Protein AF-A0A151WGP6-F1 (afdb_monomer)

Foldseek 3Di:
DVVCVVVVPDQLCPLVVVLVVVDDVVNVVLCVQQPPDGSNVDGPVVSVVSSCCVVPPQDDLVVLVVVLLPQAADPPDDPVRSLVVSVVSCPSNPCPPCSVVSSVVRVD

Nearest PDB structures (foldseek):
  6tap-assembly1_C  TM=8.230E-01  e=7.642E-01  Drosophila melanogaster
  8uyo-assembly1_1  TM=6.972E-01  e=6.365E+00  Homo sapiens
  8rb3-assembly1_A  TM=5.776E-01  e=6.028E+00  Mus musculus
  6ecn-assembly1_B  TM=4.614E-01  e=3.903E+00  Human immunodeficiency virus 1

Mean predicted aligned error: 6.43 Å

Sequence (108 aa):
MQYFIGNEVPKEKQISLFITLMGSERYELLCNLCTPEKPANLTIERLAEIMRNHLQPQPSIISQRYKFKECKQLTDEDIKTFLARLKKLSIYCHFGEQLENHIRDQFV

pLDDT: mean 91.46, std 4.17, range [65.12, 96.62]

Radius of gyration: 20.15 Å; Cα contacts (8 Å, |Δi|>4): 58; chains: 1; bound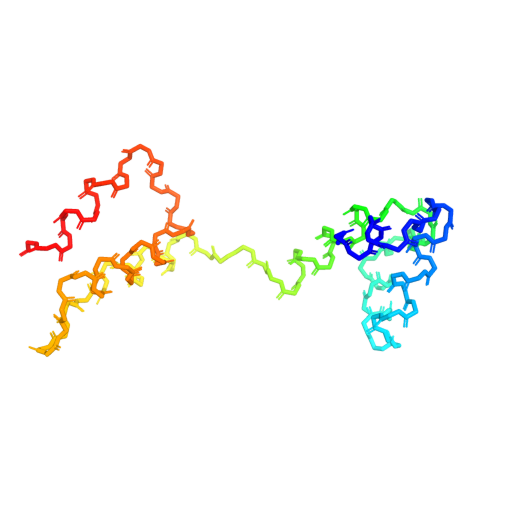ing box: 40×32×49 Å

Solvent-accessible surface area (backbone atoms only — not comparable to full-atom values): 6523 Å² total; per-residue (Å²): 112,68,66,42,64,78,64,69,53,55,76,90,50,46,54,62,50,52,52,64,72,59,35,70,72,54,41,52,51,48,46,65,72,38,59,95,48,59,66,88,80,51,54,63,67,55,54,53,47,56,51,40,52,69,79,56,52,83,68,56,41,68,60,32,44,49,56,44,74,69,54,67,80,53,99,87,57,52,68,69,60,45,51,52,50,52,58,62,41,45,71,58,35,75,50,69,92,48,40,66,58,58,55,54,63,62,77,111

Structure (mmCIF, N/CA/C/O backbone):
data_AF-A0A151WGP6-F1
#
_entry.id   AF-A0A151WGP6-F1
#
loop_
_atom_site.group_PDB
_atom_site.id
_atom_site.type_symbol
_atom_site.label_atom_id
_atom_site.label_alt_id
_atom_site.label_comp_id
_atom_site.label_asym_id
_atom_site.label_entity_id
_atom_site.label_seq_id
_atom_site.pdbx_PDB_ins_code
_atom_site.Cartn_x
_atom_site.Cartn_y
_atom_site.Cartn_z
_atom_site.occupancy
_atom_site.B_iso_or_equiv
_atom_site.auth_seq_id
_atom_site.auth_comp_id
_atom_site.auth_asym_id
_atom_site.auth_atom_id
_atom_site.pdbx_PDB_model_num
ATOM 1 N N . MET A 1 1 ? 9.479 -8.626 -5.559 1.00 65.12 1 MET A N 1
ATOM 2 C CA . MET A 1 1 ? 10.955 -8.702 -5.466 1.00 65.12 1 MET A CA 1
ATOM 3 C C . MET A 1 1 ? 11.448 -10.034 -4.911 1.00 65.12 1 MET A C 1
ATOM 5 O O . MET A 1 1 ? 12.391 -10.576 -5.463 1.00 65.12 1 MET A O 1
ATOM 9 N N . GLN A 1 2 ? 10.787 -10.621 -3.905 1.00 81.00 2 GLN A N 1
ATOM 10 C CA . GLN A 1 2 ? 11.185 -11.924 -3.345 1.00 81.00 2 GLN A CA 1
ATOM 11 C C . GLN A 1 2 ? 11.179 -13.077 -4.367 1.00 81.00 2 GLN A C 1
ATOM 13 O O . GLN A 1 2 ? 12.010 -13.969 -4.269 1.00 81.00 2 GLN A O 1
ATOM 18 N N . TYR A 1 3 ? 10.327 -13.006 -5.400 1.00 88.38 3 TYR A N 1
ATOM 19 C CA . TYR A 1 3 ? 10.348 -13.948 -6.526 1.00 88.38 3 TYR A CA 1
ATOM 20 C C . TYR A 1 3 ? 11.696 -13.966 -7.267 1.00 88.38 3 TYR A C 1
ATOM 22 O O . TYR A 1 3 ? 12.202 -15.041 -7.562 1.00 88.38 3 TYR A O 1
ATOM 30 N N . PHE A 1 4 ? 12.300 -12.805 -7.556 1.00 91.12 4 PHE A N 1
ATOM 31 C CA . PHE A 1 4 ? 13.592 -12.766 -8.255 1.00 91.12 4 PHE A CA 1
ATOM 32 C C . PHE A 1 4 ? 14.708 -13.367 -7.411 1.00 91.12 4 PHE A C 1
ATOM 34 O O . PHE A 1 4 ? 15.553 -14.069 -7.948 1.00 91.12 4 PHE A O 1
ATOM 41 N N . ILE A 1 5 ? 14.675 -13.116 -6.100 1.00 89.38 5 ILE A N 1
ATOM 42 C CA . ILE A 1 5 ? 15.642 -13.666 -5.148 1.00 89.38 5 ILE A CA 1
ATOM 43 C C . ILE A 1 5 ? 15.479 -15.186 -5.064 1.00 89.38 5 ILE A C 1
ATOM 45 O O . ILE A 1 5 ? 16.447 -15.910 -5.242 1.00 89.38 5 ILE A O 1
ATOM 49 N N . GLY A 1 6 ? 14.253 -15.672 -4.853 1.00 92.06 6 GLY A N 1
ATOM 50 C CA . GLY A 1 6 ? 13.981 -17.103 -4.692 1.00 92.06 6 GLY A CA 1
ATOM 51 C C . GLY A 1 6 ? 14.223 -17.945 -5.947 1.00 92.06 6 GLY A C 1
ATOM 52 O O . GLY A 1 6 ? 14.392 -19.150 -5.828 1.00 92.06 6 GLY A O 1
ATOM 53 N N . ASN A 1 7 ? 14.249 -17.323 -7.130 1.00 93.38 7 ASN A N 1
ATOM 54 C CA . ASN A 1 7 ? 14.510 -17.995 -8.407 1.00 93.38 7 ASN A CA 1
ATOM 55 C C . ASN A 1 7 ? 15.847 -17.573 -9.040 1.00 93.38 7 ASN A C 1
ATOM 57 O O . ASN A 1 7 ? 16.054 -17.826 -10.224 1.00 93.38 7 ASN A O 1
ATOM 61 N N . GLU A 1 8 ? 16.706 -16.871 -8.291 1.00 93.19 8 GLU A N 1
ATOM 62 C CA . GLU A 1 8 ? 18.037 -16.428 -8.734 1.00 93.19 8 GLU A CA 1
ATOM 63 C C . GLU A 1 8 ? 18.023 -15.733 -10.111 1.00 93.19 8 GLU A C 1
ATOM 65 O O . GLU A 1 8 ? 18.889 -15.940 -10.962 1.00 93.19 8 GLU A O 1
ATOM 70 N N . VAL A 1 9 ? 17.002 -14.902 -10.357 1.00 92.06 9 VAL A N 1
ATOM 71 C CA . VAL A 1 9 ? 16.768 -14.294 -11.674 1.00 92.06 9 VAL A CA 1
ATOM 72 C C . VAL A 1 9 ? 17.844 -13.238 -11.961 1.00 92.06 9 VAL A C 1
ATOM 74 O O . VAL A 1 9 ? 17.893 -12.225 -11.248 1.00 92.06 9 VAL A O 1
ATOM 77 N N . PRO A 1 10 ? 18.650 -13.400 -13.034 1.00 92.62 10 PRO A N 1
ATOM 78 C CA . PRO A 1 10 ? 19.660 -12.418 -13.425 1.00 92.62 10 PRO A CA 1
ATOM 79 C C . PRO A 1 10 ? 19.035 -11.046 -13.679 1.00 92.62 10 PRO A C 1
ATOM 81 O O . PRO A 1 10 ? 17.939 -10.967 -14.244 1.00 92.62 10 PRO A O 1
ATOM 84 N N . LYS A 1 11 ? 19.720 -9.964 -13.289 1.00 87.38 11 LYS A N 1
ATOM 85 C CA . LYS A 1 11 ? 19.184 -8.590 -13.361 1.00 87.38 11 LYS A CA 1
ATOM 86 C C . LYS A 1 11 ? 18.722 -8.215 -14.768 1.00 87.38 11 LYS A C 1
ATOM 88 O O . LYS A 1 11 ? 17.677 -7.591 -14.924 1.00 87.38 11 LYS A O 1
ATOM 93 N N . GLU A 1 12 ? 19.436 -8.680 -15.784 1.00 89.00 12 GLU A N 1
ATOM 94 C CA . GLU A 1 12 ? 19.167 -8.424 -17.201 1.00 89.00 12 GLU A CA 1
ATOM 95 C C . GLU A 1 12 ? 17.829 -9.029 -17.657 1.00 89.00 12 GLU A C 1
ATOM 97 O O . GLU A 1 12 ? 17.225 -8.564 -18.621 1.00 89.00 12 GLU A O 1
ATOM 102 N N . LYS A 1 13 ? 17.338 -10.063 -16.958 1.00 90.69 13 LYS A N 1
ATOM 103 C CA . LYS A 1 13 ? 16.073 -10.746 -17.266 1.00 90.69 13 LYS A CA 1
ATOM 104 C C . LYS A 1 13 ? 14.900 -10.272 -16.410 1.00 90.69 13 LYS A C 1
ATOM 106 O O . LYS A 1 13 ? 13.760 -10.617 -16.718 1.00 90.69 13 LYS A O 1
ATOM 111 N N . GLN A 1 14 ? 15.137 -9.492 -15.354 1.00 91.25 14 GLN A N 1
ATOM 112 C CA . GLN A 1 14 ? 14.091 -9.119 -14.393 1.00 91.25 14 GLN A CA 1
ATOM 113 C C . GLN A 1 14 ? 13.002 -8.245 -15.017 1.00 91.25 14 GLN A C 1
ATOM 115 O O . GLN A 1 14 ? 11.823 -8.483 -14.762 1.00 91.25 14 GLN A O 1
ATOM 120 N N . ILE A 1 15 ? 13.374 -7.282 -15.868 1.00 90.25 15 ILE A N 1
ATOM 121 C CA . ILE A 1 15 ? 12.413 -6.404 -16.557 1.00 90.25 15 ILE A CA 1
ATOM 122 C C . ILE A 1 15 ? 11.534 -7.217 -17.510 1.00 90.25 15 ILE A C 1
ATOM 124 O O . ILE A 1 15 ? 10.309 -7.139 -17.438 1.00 90.25 15 ILE A O 1
ATOM 128 N N . SER A 1 16 ? 12.144 -8.057 -18.350 1.00 89.81 16 SER A N 1
ATOM 129 C CA . SER A 1 16 ? 11.412 -8.924 -19.279 1.00 89.81 16 SER A CA 1
ATOM 130 C C . SER A 1 16 ? 10.463 -9.872 -18.544 1.00 89.81 16 SER A C 1
ATOM 132 O O . SER A 1 16 ? 9.310 -10.037 -18.944 1.00 89.81 16 SER A O 1
ATOM 134 N N . LEU A 1 17 ? 10.917 -10.463 -17.434 1.00 91.25 17 LEU A N 1
ATOM 135 C CA . LEU A 1 17 ? 10.096 -11.359 -16.625 1.00 91.25 17 LEU A CA 1
ATOM 136 C C . LEU A 1 17 ? 8.939 -10.614 -15.945 1.00 91.25 17 LEU A C 1
ATOM 138 O O . LEU A 1 17 ? 7.816 -11.109 -15.931 1.00 91.25 17 LEU A O 1
ATOM 142 N N . PHE A 1 18 ? 9.184 -9.411 -15.426 1.00 89.88 18 PHE A N 1
ATOM 143 C CA . PHE A 1 18 ? 8.153 -8.564 -14.829 1.00 89.88 18 PHE A CA 1
ATOM 144 C C . PHE A 1 18 ? 7.049 -8.202 -15.827 1.00 89.88 18 PHE A C 1
ATOM 146 O O . PHE A 1 18 ? 5.869 -8.373 -15.522 1.00 89.88 18 PHE A O 1
ATOM 153 N N . ILE A 1 19 ? 7.434 -7.781 -17.035 1.00 87.69 19 ILE A N 1
ATOM 154 C CA . ILE A 1 19 ? 6.504 -7.464 -18.127 1.00 87.69 19 ILE A CA 1
ATOM 155 C C . ILE A 1 19 ? 5.710 -8.704 -18.555 1.00 87.69 19 ILE A C 1
ATOM 157 O O . ILE A 1 19 ? 4.507 -8.629 -18.787 1.00 87.69 19 ILE A O 1
ATOM 161 N N . THR A 1 20 ? 6.355 -9.867 -18.617 1.00 88.81 20 THR A N 1
ATOM 162 C CA . THR A 1 20 ? 5.673 -11.112 -19.003 1.00 88.81 20 THR A CA 1
ATOM 163 C C . THR A 1 20 ? 4.634 -11.532 -17.959 1.00 88.81 20 THR A C 1
ATOM 165 O O . THR A 1 20 ? 3.541 -11.968 -18.310 1.00 88.81 20 THR A O 1
ATOM 168 N N . LEU A 1 21 ? 4.944 -11.370 -16.669 1.00 89.50 21 LEU A N 1
ATOM 169 C CA . LEU A 1 21 ? 4.064 -11.780 -15.572 1.00 89.50 21 LEU A CA 1
ATOM 170 C C . LEU A 1 21 ? 2.854 -10.855 -15.369 1.00 89.50 21 LEU A C 1
ATOM 172 O O . LEU A 1 21 ? 1.831 -11.304 -14.856 1.00 89.50 21 LEU A O 1
ATOM 176 N N . MET A 1 22 ? 2.948 -9.569 -15.726 1.00 87.31 22 MET A N 1
ATOM 177 C CA . MET A 1 22 ? 1.872 -8.602 -15.454 1.00 87.31 22 MET A CA 1
ATOM 178 C C . MET A 1 22 ? 0.678 -8.713 -16.417 1.00 87.31 22 MET A C 1
ATOM 180 O O . MET A 1 22 ? -0.4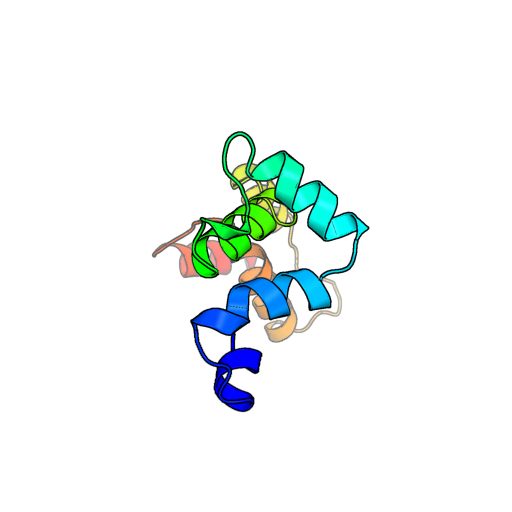30 -8.296 -16.056 1.00 87.31 22 MET A O 1
ATOM 184 N N . GLY A 1 23 ? 0.891 -9.305 -17.597 1.00 88.88 23 GLY A N 1
ATOM 185 C CA . GLY A 1 23 ? -0.105 -9.427 -18.662 1.00 88.88 23 GLY A CA 1
ATOM 186 C C . GLY A 1 23 ? -0.222 -8.175 -19.539 1.00 88.88 23 GLY A C 1
ATOM 187 O O . GLY A 1 23 ? 0.276 -7.102 -19.196 1.00 88.88 23 GLY A O 1
ATOM 188 N N . SER A 1 24 ? -0.895 -8.319 -20.682 1.00 89.44 24 SER A N 1
ATOM 189 C CA . SER A 1 24 ? -0.981 -7.294 -21.733 1.00 89.44 24 SER A CA 1
ATOM 190 C C . SER A 1 24 ? -1.630 -5.988 -21.270 1.00 89.44 24 SER A C 1
ATOM 192 O O . SER A 1 24 ? -1.058 -4.926 -21.486 1.00 89.44 24 SER A O 1
ATOM 194 N N . GLU A 1 25 ? -2.769 -6.057 -20.577 1.00 90.00 25 GLU A N 1
ATOM 195 C CA . GLU A 1 25 ? -3.511 -4.876 -20.101 1.00 90.00 25 GLU A CA 1
ATOM 196 C C . GLU A 1 25 ? -2.664 -3.997 -19.165 1.00 90.00 25 GLU A C 1
ATOM 198 O O . GLU A 1 25 ? -2.566 -2.781 -19.324 1.00 90.00 25 GLU A O 1
ATOM 203 N N . ARG A 1 26 ? -1.979 -4.618 -18.196 1.00 90.38 26 ARG A N 1
ATOM 204 C CA . ARG A 1 26 ? -1.125 -3.879 -17.255 1.00 90.38 26 ARG A CA 1
ATOM 205 C C . ARG A 1 26 ? 0.141 -3.362 -17.927 1.00 90.38 26 ARG A C 1
ATOM 207 O O . ARG A 1 26 ? 0.652 -2.321 -17.520 1.00 90.38 26 ARG A O 1
ATOM 214 N N . TYR A 1 27 ? 0.664 -4.084 -18.915 1.00 91.50 27 TYR A N 1
ATOM 215 C CA . TYR A 1 27 ? 1.816 -3.631 -19.686 1.00 91.50 27 TYR A CA 1
ATOM 216 C C . TYR A 1 27 ? 1.481 -2.400 -20.537 1.00 91.50 27 TYR A C 1
ATOM 218 O O . TYR A 1 27 ? 2.272 -1.462 -20.575 1.00 91.50 27 TYR A O 1
ATOM 226 N N . GLU A 1 28 ? 0.299 -2.355 -21.154 1.00 92.75 28 GLU A N 1
ATOM 227 C CA . GLU A 1 28 ? -0.181 -1.173 -21.876 1.00 92.75 28 GLU A CA 1
ATOM 228 C C . GLU A 1 28 ? -0.283 0.044 -20.948 1.00 92.75 28 GLU A C 1
ATOM 230 O O . GLU A 1 28 ? 0.258 1.108 -21.254 1.00 92.75 28 GLU A O 1
ATOM 235 N N . LEU A 1 29 ? -0.874 -0.135 -19.761 1.00 93.12 29 LEU A N 1
ATOM 236 C CA . LEU A 1 29 ? -0.895 0.898 -18.727 1.00 93.12 29 LEU A CA 1
ATOM 237 C C . LEU A 1 29 ? 0.523 1.363 -18.360 1.00 93.12 29 LEU A C 1
ATOM 239 O O . LEU A 1 29 ? 0.776 2.563 -18.299 1.00 93.12 29 LEU A O 1
ATOM 243 N N . LEU A 1 30 ? 1.457 0.434 -18.144 1.00 93.12 30 LEU A N 1
ATOM 244 C CA . LEU A 1 30 ? 2.845 0.768 -17.829 1.00 93.12 30 LEU A CA 1
ATOM 245 C C . LEU A 1 30 ? 3.495 1.602 -18.942 1.00 93.12 30 LEU A C 1
ATOM 247 O O . LEU A 1 30 ? 4.132 2.607 -18.648 1.00 93.12 30 LEU A O 1
ATOM 251 N N . CYS A 1 31 ? 3.310 1.226 -20.209 1.00 92.94 31 CYS A N 1
ATOM 252 C CA . CYS A 1 31 ? 3.809 1.987 -21.357 1.00 92.94 31 CYS A CA 1
ATOM 253 C C . CYS A 1 31 ? 3.248 3.415 -21.387 1.00 92.94 31 CYS A C 1
ATOM 255 O O . CYS A 1 31 ? 4.005 4.373 -21.562 1.00 92.94 31 CYS A O 1
ATOM 257 N N . ASN A 1 32 ? 1.944 3.565 -21.150 1.00 93.94 32 ASN A N 1
ATOM 258 C CA . ASN A 1 32 ? 1.297 4.873 -21.085 1.00 93.94 32 ASN A CA 1
ATOM 259 C C . ASN A 1 32 ? 1.879 5.728 -19.948 1.00 93.94 32 ASN A C 1
ATOM 261 O O . ASN A 1 32 ? 2.171 6.903 -20.150 1.00 93.94 32 ASN A O 1
ATOM 265 N N . LEU A 1 33 ? 2.120 5.132 -18.775 1.00 92.75 33 LEU A N 1
ATOM 266 C CA . LEU A 1 33 ? 2.692 5.825 -17.616 1.00 92.75 33 LEU A CA 1
ATOM 267 C C . LEU A 1 33 ? 4.191 6.145 -17.756 1.00 92.75 33 LEU A C 1
ATOM 269 O O . LEU A 1 33 ? 4.669 7.076 -17.112 1.00 92.75 33 LEU A O 1
ATOM 273 N N . CYS A 1 34 ? 4.938 5.388 -18.562 1.00 93.12 34 CYS A N 1
ATOM 274 C CA . CYS A 1 34 ? 6.368 5.617 -18.798 1.00 93.12 34 CYS A CA 1
ATOM 275 C C . CYS A 1 34 ? 6.654 6.649 -19.900 1.00 93.12 34 CYS A C 1
ATOM 277 O O . CYS A 1 34 ? 7.789 7.107 -20.007 1.00 93.12 34 CYS A O 1
ATOM 279 N N . THR A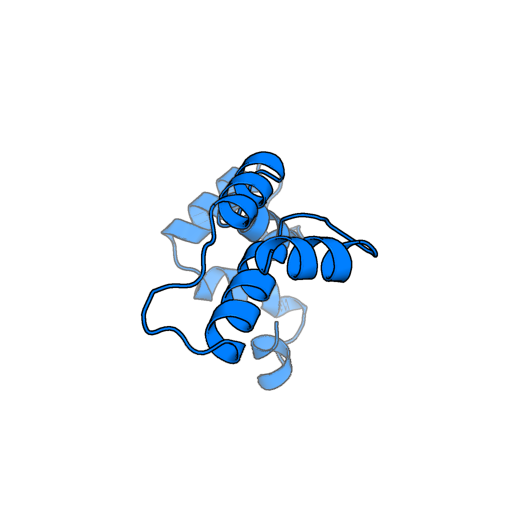 1 35 ? 5.656 7.028 -20.703 1.00 90.38 35 THR A N 1
ATOM 280 C CA . THR A 1 35 ? 5.821 7.968 -21.824 1.00 90.38 35 THR A CA 1
ATOM 281 C C . THR A 1 35 ? 6.453 9.288 -21.350 1.00 90.38 35 THR A C 1
ATOM 283 O O . THR A 1 35 ? 5.968 9.869 -20.376 1.00 90.38 35 THR A O 1
ATOM 286 N N . PRO A 1 36 ? 7.516 9.798 -22.014 1.00 90.31 36 PRO A N 1
ATOM 287 C CA . PRO A 1 36 ? 8.049 9.407 -23.332 1.00 90.31 36 PRO A CA 1
ATOM 288 C C . PRO A 1 36 ? 9.102 8.281 -23.332 1.00 90.31 36 PRO A C 1
ATOM 290 O O . PRO A 1 36 ? 9.586 7.895 -24.397 1.00 90.31 36 PRO A O 1
ATOM 293 N N . GLU A 1 37 ? 9.485 7.754 -22.173 1.00 91.75 37 GLU A N 1
ATOM 294 C CA . GLU A 1 37 ? 10.503 6.710 -22.055 1.00 91.75 37 GLU A CA 1
ATOM 295 C C . GLU A 1 37 ? 9.917 5.302 -22.245 1.00 91.75 37 GLU A C 1
ATOM 297 O O . GLU A 1 37 ? 8.750 5.024 -21.968 1.00 91.75 37 GLU A O 1
ATOM 302 N N . LYS A 1 38 ? 10.749 4.367 -22.719 1.00 88.69 38 LYS A N 1
ATOM 303 C CA . LYS A 1 38 ? 10.352 2.958 -22.837 1.00 88.69 38 LYS A CA 1
ATOM 304 C C . LYS A 1 38 ? 10.534 2.254 -21.491 1.00 88.69 38 LYS A C 1
ATOM 306 O O . LYS A 1 38 ? 11.616 2.378 -20.916 1.00 88.69 38 LYS A O 1
ATOM 311 N N . PRO A 1 39 ? 9.586 1.405 -21.047 1.00 87.44 39 PRO A N 1
ATOM 312 C CA . PRO A 1 39 ? 9.741 0.631 -19.814 1.00 87.44 39 PRO A CA 1
ATOM 313 C C . PRO A 1 39 ? 11.037 -0.192 -19.754 1.00 87.44 39 PRO A C 1
ATOM 315 O O . PRO A 1 39 ? 11.628 -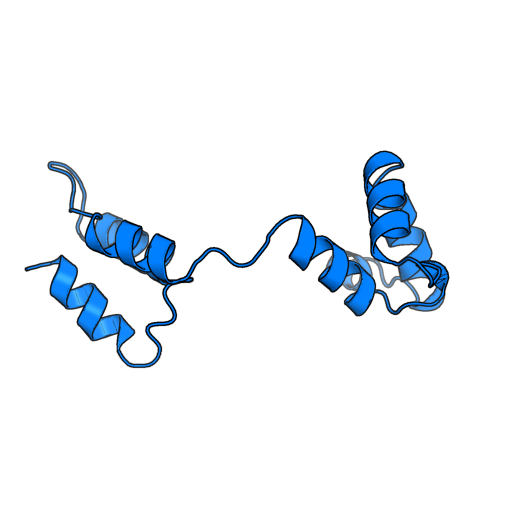0.338 -18.693 1.00 87.44 39 PRO A O 1
ATOM 318 N N . ALA A 1 40 ? 11.518 -0.683 -20.902 1.00 87.00 40 ALA A N 1
ATOM 319 C CA . ALA A 1 40 ? 12.762 -1.449 -21.008 1.00 87.00 40 ALA A CA 1
ATOM 320 C C . ALA A 1 40 ? 14.035 -0.655 -20.647 1.00 87.00 40 ALA A C 1
ATOM 322 O O . ALA A 1 40 ? 15.056 -1.263 -20.344 1.00 87.00 40 ALA A O 1
ATOM 323 N N . ASN A 1 41 ? 13.977 0.680 -20.679 1.00 87.44 41 ASN A N 1
ATOM 324 C CA . ASN A 1 41 ? 15.107 1.556 -20.361 1.00 87.44 41 ASN A CA 1
ATOM 325 C C . ASN A 1 41 ? 15.132 1.978 -18.882 1.00 87.44 41 ASN A C 1
ATOM 327 O O . ASN A 1 41 ? 16.075 2.635 -18.449 1.00 87.44 41 ASN A O 1
ATOM 331 N N . LEU A 1 42 ? 14.096 1.631 -18.115 1.00 89.88 42 LEU A N 1
ATOM 332 C CA . LEU A 1 42 ? 13.962 1.975 -16.705 1.00 89.88 42 LEU A CA 1
ATOM 333 C C . LEU A 1 42 ? 14.412 0.823 -15.813 1.00 89.88 42 LEU A C 1
ATOM 335 O O . LEU A 1 42 ? 14.398 -0.342 -16.206 1.00 89.88 42 LEU A O 1
ATOM 339 N N . THR A 1 43 ? 14.762 1.138 -14.567 1.00 91.25 43 THR A N 1
ATOM 340 C CA . THR A 1 43 ? 15.029 0.096 -13.577 1.00 91.25 43 THR A CA 1
ATOM 341 C C . THR A 1 43 ? 13.733 -0.568 -13.129 1.00 91.25 43 THR A C 1
ATOM 343 O O . THR A 1 43 ? 12.658 0.038 -13.102 1.00 91.25 43 THR A O 1
ATOM 346 N N . ILE A 1 44 ? 13.835 -1.828 -12.722 1.00 90.25 44 ILE A N 1
ATOM 347 C CA . ILE A 1 44 ? 12.692 -2.593 -12.233 1.00 90.25 44 ILE A CA 1
ATOM 348 C C . ILE A 1 44 ? 12.061 -1.959 -10.982 1.00 90.25 44 ILE A C 1
ATOM 350 O O . ILE A 1 44 ? 10.842 -1.996 -10.812 1.00 90.25 44 ILE A O 1
ATOM 354 N N . GLU A 1 45 ? 12.868 -1.315 -10.135 1.00 90.50 45 GLU A N 1
ATOM 355 C CA . GLU A 1 45 ? 12.400 -0.558 -8.976 1.00 90.50 45 GLU A CA 1
ATOM 356 C C . GLU A 1 45 ? 11.538 0.624 -9.413 1.00 90.50 45 GLU A C 1
ATOM 358 O O . GLU A 1 45 ? 10.460 0.832 -8.854 1.00 90.50 45 GLU A O 1
ATOM 363 N N . ARG A 1 46 ? 11.972 1.353 -10.450 1.00 91.75 46 ARG A N 1
ATOM 364 C CA . ARG A 1 46 ? 11.236 2.501 -10.975 1.00 91.75 46 ARG A CA 1
ATOM 365 C C . ARG A 1 46 ? 9.914 2.080 -11.609 1.00 91.75 46 ARG A C 1
ATOM 367 O O . ARG A 1 46 ? 8.893 2.708 -11.347 1.00 91.75 46 ARG A O 1
ATOM 374 N N . LEU A 1 47 ? 9.903 0.993 -12.380 1.00 92.06 47 LEU A N 1
ATOM 375 C CA . LEU A 1 47 ? 8.668 0.439 -12.950 1.00 92.06 47 LEU A CA 1
ATOM 376 C C . LEU A 1 47 ? 7.678 0.028 -11.852 1.00 92.06 47 LEU A C 1
ATOM 378 O O . LEU A 1 47 ? 6.491 0.351 -11.923 1.00 92.06 47 LEU A O 1
ATOM 382 N N . ALA A 1 48 ? 8.163 -0.647 -10.806 1.00 90.44 48 ALA A N 1
ATOM 383 C CA . ALA A 1 48 ? 7.333 -1.045 -9.673 1.00 90.44 48 ALA A CA 1
ATOM 384 C C . ALA A 1 48 ? 6.786 0.163 -8.896 1.00 90.44 48 ALA A C 1
ATOM 386 O O . ALA A 1 48 ? 5.660 0.113 -8.401 1.00 90.44 48 ALA A O 1
ATOM 387 N N . GLU A 1 49 ? 7.564 1.238 -8.776 1.00 91.44 49 GLU A N 1
ATOM 388 C CA . GLU A 1 49 ? 7.138 2.491 -8.152 1.00 91.44 49 GLU A CA 1
ATOM 389 C C . GLU A 1 49 ? 6.044 3.192 -8.967 1.00 91.44 49 GLU A C 1
ATOM 391 O O . GLU A 1 49 ? 5.002 3.531 -8.409 1.00 91.44 49 GLU A O 1
ATOM 396 N N . ILE A 1 50 ? 6.232 3.342 -10.284 1.00 91.88 50 ILE A N 1
ATOM 397 C CA . ILE A 1 50 ? 5.243 3.941 -11.196 1.00 91.88 50 ILE A CA 1
ATOM 398 C C . ILE A 1 50 ? 3.904 3.202 -11.088 1.00 91.88 50 ILE A C 1
ATOM 400 O O . ILE A 1 50 ? 2.863 3.818 -10.851 1.00 91.88 50 ILE A O 1
ATOM 404 N N . MET A 1 51 ? 3.941 1.869 -11.181 1.00 91.56 51 MET A N 1
ATOM 405 C CA . MET A 1 51 ? 2.746 1.032 -11.055 1.00 91.56 51 MET A CA 1
ATOM 406 C C . MET A 1 51 ? 2.078 1.188 -9.689 1.00 91.56 51 MET A C 1
ATOM 408 O O . MET A 1 51 ? 0.855 1.288 -9.609 1.00 91.56 51 MET A O 1
ATOM 412 N N . ARG A 1 52 ? 2.863 1.223 -8.605 1.00 89.88 52 ARG A N 1
ATOM 413 C CA . ARG A 1 52 ? 2.342 1.382 -7.242 1.00 89.88 52 ARG A CA 1
ATOM 414 C C . ARG A 1 52 ? 1.661 2.730 -7.058 1.00 89.88 52 ARG A C 1
ATOM 416 O O . ARG A 1 52 ? 0.557 2.765 -6.536 1.00 89.88 52 ARG A O 1
ATOM 423 N N . ASN A 1 53 ? 2.281 3.812 -7.516 1.00 89.81 53 ASN A N 1
ATOM 424 C CA . ASN A 1 53 ? 1.730 5.158 -7.381 1.00 89.81 53 ASN A CA 1
ATOM 425 C C . ASN A 1 53 ? 0.401 5.312 -8.129 1.00 89.81 53 ASN A C 1
ATOM 427 O O . ASN A 1 53 ? -0.476 6.036 -7.668 1.00 89.81 53 ASN A O 1
ATOM 431 N N . HIS A 1 54 ? 0.243 4.615 -9.257 1.00 90.44 54 HIS A N 1
ATOM 432 C CA . HIS A 1 54 ? -0.991 4.652 -10.032 1.00 90.44 54 HIS A CA 1
ATOM 433 C C . HIS A 1 54 ? -2.088 3.737 -9.467 1.00 90.44 54 HIS A C 1
ATOM 435 O O . HIS A 1 54 ? -3.228 4.163 -9.313 1.00 90.44 54 HIS A O 1
ATOM 441 N N . LEU A 1 55 ? -1.762 2.480 -9.146 1.00 87.38 55 LEU A N 1
ATOM 442 C CA . LEU A 1 55 ? -2.749 1.486 -8.697 1.00 87.38 55 LEU A CA 1
ATOM 443 C C . LEU A 1 55 ? -3.102 1.609 -7.211 1.00 87.38 55 LEU A C 1
ATOM 445 O O . LEU A 1 55 ? -4.173 1.187 -6.782 1.00 87.38 55 LEU A O 1
ATOM 449 N N . GLN A 1 56 ? -2.180 2.137 -6.415 1.00 84.50 56 GLN A N 1
ATOM 450 C CA . GLN A 1 56 ? -2.310 2.321 -4.974 1.00 84.50 56 GLN A CA 1
ATOM 451 C C . GLN A 1 56 ? -1.854 3.737 -4.608 1.00 84.50 56 GLN A C 1
ATOM 453 O O . GLN A 1 56 ? -0.856 3.900 -3.896 1.00 84.50 56 GLN A O 1
ATOM 458 N N . PRO A 1 57 ? -2.556 4.775 -5.105 1.00 84.94 57 PRO A N 1
ATOM 459 C CA . PRO A 1 57 ? -2.213 6.145 -4.769 1.00 84.94 57 PRO A CA 1
ATOM 460 C C . PRO A 1 57 ? -2.267 6.318 -3.254 1.00 84.94 57 PRO A C 1
ATOM 462 O O . PRO A 1 57 ? -3.130 5.742 -2.579 1.00 84.94 57 PRO A O 1
ATOM 465 N N . GLN A 1 58 ? -1.340 7.109 -2.710 1.00 82.44 58 GLN A N 1
ATOM 466 C CA . GLN A 1 58 ? -1.347 7.377 -1.279 1.00 82.44 58 GLN A CA 1
ATOM 467 C C . GLN A 1 58 ? -2.701 7.981 -0.886 1.00 82.44 58 GLN A C 1
ATOM 469 O O . GLN A 1 58 ? -3.115 8.995 -1.457 1.00 82.44 58 GLN A O 1
ATOM 474 N N . PRO A 1 59 ? -3.423 7.364 0.063 1.00 84.81 59 PRO A N 1
ATOM 475 C CA . PRO A 1 59 ? -4.729 7.862 0.439 1.00 84.81 59 PRO A CA 1
ATOM 476 C C . PRO A 1 59 ? -4.595 9.216 1.143 1.00 84.81 59 PRO A C 1
ATOM 478 O O . PRO A 1 59 ? -3.660 9.443 1.908 1.00 84.81 59 PRO A O 1
ATOM 481 N N . SER A 1 60 ? -5.571 10.101 0.921 1.00 90.88 60 SER A N 1
ATOM 482 C CA . SER A 1 60 ? -5.608 11.420 1.563 1.00 90.88 60 SER A CA 1
ATOM 483 C C . SER A 1 60 ? -5.497 11.298 3.083 1.00 90.88 60 SER A C 1
ATOM 485 O O . SER A 1 60 ? -6.349 10.677 3.725 1.00 90.88 60 SER A O 1
ATOM 487 N N . ILE A 1 61 ? -4.478 11.945 3.657 1.00 93.12 61 ILE A N 1
ATOM 488 C CA . ILE A 1 61 ? -4.216 11.959 5.104 1.00 93.12 61 ILE A CA 1
ATOM 489 C C . ILE A 1 61 ? -5.456 12.433 5.865 1.00 93.12 61 ILE A C 1
ATOM 491 O O . ILE A 1 61 ? -5.827 11.844 6.876 1.00 93.12 61 ILE A O 1
ATOM 495 N N . ILE A 1 62 ? -6.132 13.467 5.357 1.00 93.00 62 ILE A N 1
ATOM 496 C CA . ILE A 1 62 ? -7.332 14.034 5.983 1.00 93.00 62 ILE A CA 1
ATOM 497 C C . ILE A 1 62 ? -8.456 12.993 6.015 1.00 93.00 62 ILE A C 1
ATOM 499 O O . ILE A 1 62 ? -9.072 12.786 7.058 1.00 93.00 62 ILE A O 1
ATOM 503 N N . SER A 1 63 ? -8.678 12.284 4.904 1.00 92.88 63 SER A N 1
ATOM 504 C CA . SER A 1 63 ? -9.684 11.218 4.840 1.00 92.88 63 SER A CA 1
ATOM 505 C C . SER A 1 63 ? -9.357 10.063 5.791 1.00 92.88 63 SER A C 1
ATOM 507 O O . SER A 1 63 ? -10.246 9.552 6.467 1.00 92.88 63 SER A O 1
ATOM 509 N N . GLN A 1 64 ? -8.086 9.668 5.889 1.00 94.62 64 GLN A N 1
ATOM 510 C CA . GLN A 1 64 ? -7.650 8.592 6.784 1.00 94.62 64 GLN A CA 1
ATOM 511 C C . GLN A 1 64 ? -7.797 8.989 8.255 1.00 94.62 64 GLN A C 1
ATOM 513 O O . GLN A 1 64 ? -8.353 8.224 9.037 1.00 94.62 64 GLN A O 1
ATOM 518 N N . ARG A 1 65 ? -7.406 10.217 8.616 1.00 95.50 65 ARG A N 1
ATOM 519 C CA . ARG A 1 65 ? -7.600 10.762 9.968 1.00 95.50 65 ARG A CA 1
ATOM 520 C C . ARG A 1 65 ? -9.075 10.868 10.336 1.00 95.50 65 ARG A C 1
ATOM 522 O O . ARG A 1 65 ? -9.425 10.588 11.475 1.00 95.50 65 ARG A O 1
ATOM 529 N N . TYR A 1 66 ? -9.934 11.242 9.390 1.00 95.12 66 TYR A N 1
ATOM 530 C CA . TYR A 1 66 ? -11.379 11.240 9.603 1.00 95.12 66 TYR A CA 1
ATOM 531 C C . TYR A 1 66 ? -11.899 9.823 9.884 1.00 95.12 66 TYR A C 1
ATOM 533 O O . TYR A 1 66 ? -12.524 9.601 10.913 1.00 95.12 66 TYR A O 1
ATOM 541 N N . LYS A 1 67 ? -11.548 8.836 9.046 1.00 94.81 67 LYS A N 1
ATOM 542 C CA . LYS A 1 67 ? -11.919 7.424 9.265 1.00 94.81 67 LYS A CA 1
ATOM 543 C C . LYS A 1 67 ? -11.412 6.873 10.596 1.00 94.81 67 LYS A C 1
ATOM 545 O O . LYS A 1 67 ? -12.114 6.099 11.234 1.00 94.81 67 LYS A O 1
ATOM 550 N N . PHE A 1 68 ? -10.198 7.252 10.994 1.00 96.62 68 PHE A N 1
ATOM 551 C CA . PHE A 1 68 ? -9.638 6.892 12.291 1.00 96.62 68 PHE A CA 1
ATOM 552 C C . PHE A 1 68 ? -10.484 7.464 13.433 1.00 96.62 68 PHE A C 1
ATOM 554 O O . PHE A 1 68 ? -10.853 6.711 14.319 1.00 96.62 68 PHE A O 1
ATOM 561 N N . LYS A 1 69 ? -10.843 8.754 13.378 1.00 94.50 69 LYS A N 1
ATOM 562 C CA . LYS A 1 69 ? -11.653 9.422 14.414 1.00 94.50 69 LYS A CA 1
ATOM 563 C C . LYS A 1 69 ? -13.087 8.901 14.521 1.00 94.50 69 LYS A C 1
ATOM 565 O O . LYS A 1 69 ? -13.662 8.929 15.600 1.00 94.50 69 LYS A O 1
ATOM 570 N N . GLU A 1 70 ? -13.668 8.454 13.412 1.00 94.75 70 GLU A N 1
ATOM 571 C CA . GLU A 1 70 ? -15.005 7.846 13.391 1.00 94.75 70 GLU A CA 1
ATOM 572 C C . GLU A 1 70 ? -15.002 6.392 13.902 1.00 94.75 70 GLU A C 1
ATOM 574 O O . GLU A 1 70 ? -16.061 5.791 14.091 1.00 94.75 70 GLU A O 1
ATOM 579 N N . CYS A 1 71 ? -13.826 5.788 14.112 1.00 93.38 71 CYS A N 1
ATOM 580 C CA . CYS A 1 71 ? -13.710 4.390 14.499 1.00 93.38 71 CYS A CA 1
ATOM 581 C C . CYS A 1 71 ? -14.022 4.195 15.985 1.00 93.38 71 CYS A C 1
ATOM 583 O O . CYS A 1 71 ? -13.150 4.318 16.838 1.00 93.38 71 CYS A O 1
ATOM 585 N N . LYS A 1 72 ? -15.256 3.789 16.281 1.00 93.19 72 LYS A N 1
ATOM 586 C CA . LYS A 1 72 ? -15.692 3.419 17.634 1.00 93.19 72 LYS A CA 1
ATOM 587 C C . LYS A 1 72 ? -15.618 1.911 17.867 1.00 93.19 72 LYS A C 1
ATOM 589 O O . LYS A 1 72 ? -15.726 1.121 16.919 1.00 93.19 72 LYS A O 1
ATOM 594 N N . GLN A 1 73 ? -15.446 1.533 19.132 1.00 93.69 73 GLN A N 1
ATOM 595 C CA . GLN A 1 73 ? -15.550 0.144 19.568 1.00 93.69 73 GLN A CA 1
ATOM 596 C C . GLN A 1 73 ? -16.985 -0.346 19.343 1.00 93.69 73 GLN A C 1
ATOM 598 O O . GLN A 1 73 ? -17.946 0.357 19.666 1.00 93.69 73 GLN A O 1
ATOM 603 N N . LEU A 1 74 ? -17.134 -1.530 18.750 1.00 93.19 74 LEU A N 1
ATOM 604 C CA . LEU A 1 74 ? -18.44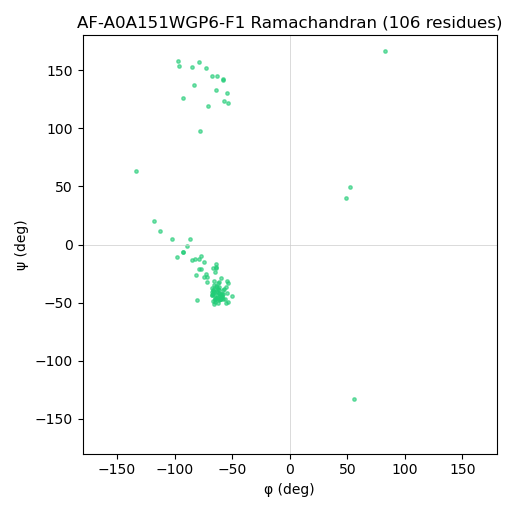9 -2.151 18.569 1.00 93.19 74 LEU A CA 1
ATOM 605 C C . LEU A 1 74 ? -18.919 -2.808 19.875 1.00 93.19 74 LEU A C 1
ATOM 607 O O . LEU A 1 74 ? -18.101 -3.183 20.711 1.00 93.19 74 LEU A O 1
ATOM 611 N N . THR A 1 75 ? -20.234 -2.986 20.030 1.00 90.25 75 THR A N 1
ATOM 612 C CA . THR A 1 75 ? -20.872 -3.486 21.265 1.00 90.25 75 THR A CA 1
ATOM 613 C C . THR A 1 75 ? -20.316 -4.829 21.756 1.00 90.25 75 THR A C 1
ATOM 615 O O . THR A 1 75 ? -20.214 -5.026 22.961 1.00 90.25 75 THR A O 1
ATOM 618 N N . ASP A 1 76 ? -19.876 -5.699 20.842 1.00 93.00 76 ASP A N 1
ATOM 619 C CA . ASP A 1 76 ? -19.351 -7.041 21.146 1.00 93.00 76 ASP A CA 1
ATOM 620 C C . ASP A 1 76 ? -17.881 -7.219 20.723 1.00 93.00 76 ASP A C 1
ATOM 622 O O . ASP A 1 76 ? -17.398 -8.332 20.505 1.00 93.00 76 ASP A O 1
ATOM 626 N N . GLU A 1 77 ? -17.152 -6.119 20.537 1.00 93.88 77 GLU A N 1
ATOM 627 C CA . GLU A 1 77 ? -15.764 -6.167 20.093 1.00 93.88 77 GLU A CA 1
ATOM 628 C C . GLU A 1 77 ? -14.786 -6.183 21.268 1.00 93.88 77 GLU A C 1
ATOM 630 O O . GLU A 1 77 ? -14.776 -5.280 22.106 1.00 93.88 77 GLU A O 1
ATOM 635 N N . ASP A 1 78 ? -13.902 -7.184 21.281 1.00 94.94 78 ASP A N 1
ATOM 636 C CA . ASP A 1 78 ? -12.794 -7.241 22.231 1.00 94.94 78 ASP A CA 1
ATOM 637 C C . ASP A 1 78 ? -11.820 -6.068 22.039 1.00 94.94 78 ASP A C 1
ATOM 639 O O . ASP A 1 78 ? -11.503 -5.658 20.917 1.00 94.94 78 ASP A O 1
ATOM 643 N N . ILE A 1 79 ? -11.262 -5.586 23.149 1.00 93.44 79 ILE A N 1
ATOM 644 C CA . ILE A 1 79 ? -10.341 -4.445 23.188 1.00 93.44 79 ILE A CA 1
ATOM 645 C C . ILE A 1 79 ? -9.125 -4.681 22.284 1.00 93.44 79 ILE A C 1
ATOM 647 O O . ILE A 1 79 ? -8.667 -3.755 21.613 1.00 93.44 79 ILE A O 1
ATOM 651 N N . LYS A 1 80 ? -8.595 -5.912 22.218 1.00 95.12 80 LYS A N 1
ATOM 652 C CA . LYS A 1 80 ? -7.438 -6.213 21.359 1.00 95.12 80 LYS A CA 1
ATOM 653 C C . LYS A 1 80 ? -7.803 -6.109 19.881 1.00 95.12 80 LYS A C 1
ATOM 655 O O . LYS A 1 80 ? -6.996 -5.616 19.092 1.00 95.12 80 LYS A O 1
ATOM 660 N N . THR A 1 81 ? -9.012 -6.531 19.513 1.00 95.56 81 THR A N 1
ATOM 661 C CA . THR A 1 81 ? -9.530 -6.418 18.143 1.00 95.56 81 THR A CA 1
ATOM 662 C C . THR A 1 81 ? -9.765 -4.955 17.773 1.00 95.56 81 THR A C 1
ATOM 664 O O . THR A 1 81 ? -9.331 -4.520 16.701 1.00 95.56 81 THR A O 1
ATOM 667 N N . PHE A 1 82 ? -10.339 -4.165 18.684 1.00 95.94 82 PHE A N 1
ATOM 668 C CA . PHE A 1 82 ? -10.513 -2.728 18.482 1.00 95.94 82 PHE A CA 1
ATOM 669 C C . PHE A 1 82 ? -9.163 -2.006 18.321 1.00 95.94 82 PHE A C 1
ATOM 671 O O . PHE A 1 82 ? -8.955 -1.275 17.349 1.00 95.94 82 PHE A O 1
ATOM 678 N N . LEU A 1 83 ? -8.187 -2.293 19.188 1.00 95.75 83 LEU A N 1
ATOM 679 C CA . LEU A 1 83 ? -6.830 -1.750 19.087 1.00 95.75 83 LEU A CA 1
ATOM 680 C C . LEU A 1 83 ? -6.155 -2.122 17.759 1.00 95.75 83 LEU A C 1
ATOM 682 O O . LEU A 1 83 ? -5.513 -1.279 17.129 1.00 95.75 83 LEU A O 1
ATOM 686 N N . ALA A 1 84 ? -6.299 -3.371 17.309 1.00 95.50 84 ALA A N 1
ATOM 687 C CA . ALA A 1 84 ? -5.752 -3.814 16.031 1.00 95.50 84 ALA A CA 1
ATOM 688 C C . ALA A 1 84 ? -6.362 -3.039 14.849 1.00 95.50 84 ALA A C 1
ATOM 690 O O . ALA A 1 84 ? -5.640 -2.654 13.924 1.00 95.50 84 ALA A O 1
ATOM 691 N N . ARG A 1 85 ? -7.669 -2.741 14.893 1.00 95.81 85 ARG A N 1
ATOM 692 C CA . ARG A 1 85 ? -8.332 -1.886 13.896 1.00 95.81 85 ARG A CA 1
ATOM 693 C C . ARG A 1 85 ? -7.825 -0.451 13.931 1.00 95.81 85 ARG A C 1
ATOM 695 O O . ARG A 1 85 ? -7.512 0.081 12.868 1.00 95.81 85 ARG A O 1
ATOM 702 N N . LEU A 1 86 ? -7.696 0.154 15.111 1.00 96.38 86 LEU A N 1
ATOM 703 C CA . LEU A 1 86 ? -7.147 1.506 15.253 1.00 96.38 86 LEU A CA 1
ATOM 704 C C . LEU A 1 86 ? -5.730 1.592 14.674 1.00 96.38 86 LEU A C 1
ATOM 706 O O . LEU A 1 86 ? -5.459 2.467 13.851 1.00 96.38 86 LEU A O 1
ATOM 710 N N . LYS A 1 87 ? -4.861 0.626 15.002 1.00 95.19 87 LYS A N 1
ATOM 711 C CA . LYS A 1 87 ? -3.502 0.533 14.441 1.00 95.19 87 LYS A CA 1
ATOM 712 C C . LYS A 1 87 ? -3.499 0.355 12.924 1.00 95.19 87 LYS A C 1
ATOM 714 O O . LYS A 1 87 ? -2.648 0.913 12.239 1.00 95.19 87 LYS A O 1
ATOM 719 N N . LYS A 1 88 ? -4.455 -0.396 12.372 1.00 94.69 88 LYS A N 1
ATOM 720 C CA . LYS A 1 88 ? -4.611 -0.543 10.918 1.00 94.69 88 LYS A CA 1
ATOM 721 C C . LYS A 1 88 ? -5.035 0.773 10.255 1.00 94.69 88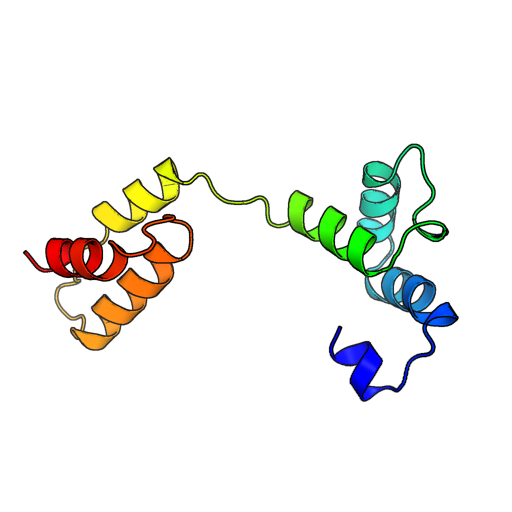 LYS A C 1
ATOM 723 O O . LYS A 1 88 ? -4.514 1.114 9.197 1.00 94.69 88 LYS A O 1
ATOM 728 N N . LEU A 1 89 ? -5.963 1.514 10.859 1.00 94.50 89 LEU A N 1
ATOM 729 C CA . LEU A 1 89 ? -6.447 2.796 10.333 1.00 94.50 89 LEU A CA 1
ATOM 730 C C . LEU A 1 89 ? -5.408 3.918 10.473 1.00 94.50 89 LEU A C 1
ATOM 732 O O . LEU A 1 89 ? -5.368 4.833 9.650 1.00 94.50 89 LEU A O 1
ATOM 736 N N . SER A 1 90 ? -4.522 3.839 11.465 1.00 94.81 90 SE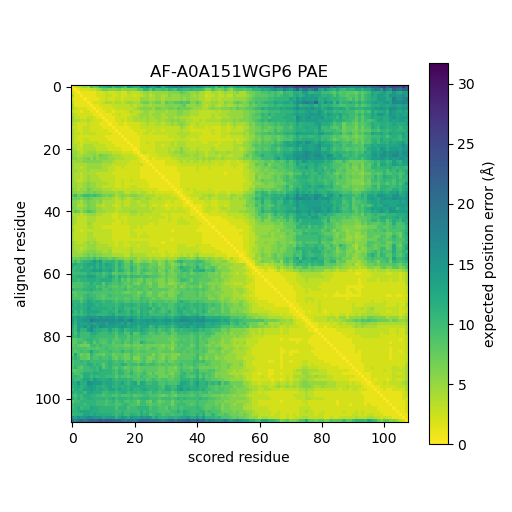R A N 1
ATOM 737 C CA . SER A 1 90 ? -3.488 4.849 11.685 1.00 94.81 90 SER A CA 1
ATOM 738 C C . SER A 1 90 ? -2.328 4.797 10.684 1.00 94.81 90 SER A C 1
ATOM 740 O O . SER A 1 90 ? -1.591 5.779 10.593 1.00 94.81 90 SER A O 1
ATOM 742 N N . ILE A 1 91 ? -2.168 3.706 9.915 1.00 93.56 91 ILE A N 1
ATOM 743 C CA . ILE A 1 91 ? -1.038 3.480 8.982 1.00 93.56 91 ILE A CA 1
ATOM 744 C C . ILE A 1 91 ? -0.809 4.682 8.058 1.00 93.56 91 ILE A C 1
ATOM 746 O O . ILE A 1 91 ? 0.322 5.123 7.874 1.00 93.56 91 ILE A O 1
ATOM 750 N N . TYR A 1 92 ? -1.885 5.247 7.508 1.00 92.56 92 TYR A N 1
ATOM 751 C CA . TYR A 1 92 ? -1.814 6.360 6.557 1.00 92.56 92 TYR A CA 1
ATOM 752 C C . TYR A 1 92 ? -2.142 7.725 7.181 1.00 92.56 92 TYR A C 1
ATOM 754 O O . TYR A 1 92 ? -2.178 8.742 6.488 1.00 92.56 92 TYR A O 1
ATOM 762 N N . CYS A 1 93 ? -2.361 7.780 8.496 1.00 93.38 93 CYS A N 1
ATOM 763 C CA . CYS A 1 93 ? -2.716 9.014 9.197 1.00 93.38 93 CYS A CA 1
ATOM 764 C C . CYS A 1 93 ? -1.517 9.936 9.461 1.00 93.38 93 CYS A C 1
ATOM 766 O O . CYS A 1 93 ? -1.725 11.094 9.828 1.00 93.38 93 CYS A O 1
ATOM 768 N N . HIS A 1 94 ? -0.283 9.452 9.275 1.00 93.88 94 HIS A N 1
ATOM 769 C CA . HIS A 1 94 ? 0.945 10.217 9.517 1.00 93.88 94 HIS A CA 1
ATOM 770 C C . HIS A 1 94 ? 0.965 10.849 10.922 1.00 93.88 94 HIS A C 1
ATOM 772 O O . HIS A 1 94 ? 1.164 12.053 11.071 1.00 93.88 94 HIS A O 1
ATOM 778 N N . PHE A 1 95 ? 0.672 10.053 11.955 1.00 93.50 95 PHE A N 1
ATOM 779 C CA . PHE A 1 95 ? 0.687 10.522 13.347 1.00 93.50 95 PHE A CA 1
ATOM 780 C C . PHE A 1 95 ? 2.099 10.613 13.945 1.00 93.50 95 PHE A C 1
ATOM 782 O O . PHE A 1 95 ? 2.304 11.353 14.903 1.00 93.50 95 PHE A O 1
ATOM 789 N N . GLY A 1 96 ? 3.076 9.897 13.378 1.00 93.25 96 GLY A N 1
ATOM 790 C CA . GLY A 1 96 ? 4.455 9.905 13.869 1.00 93.25 96 GLY A CA 1
ATOM 791 C C . GLY A 1 96 ? 4.535 9.510 15.345 1.00 93.25 96 GLY A C 1
ATOM 792 O O . GLY A 1 96 ? 3.888 8.555 15.773 1.00 93.25 96 GLY A O 1
ATOM 793 N N . GLU A 1 97 ? 5.289 10.278 16.126 1.00 94.88 97 GLU A N 1
ATOM 794 C CA . GLU A 1 97 ? 5.490 10.057 17.566 1.00 94.88 97 GLU A CA 1
ATOM 795 C C . GLU A 1 97 ? 4.203 10.210 18.396 1.00 94.88 97 GLU A C 1
ATOM 797 O O . GLU A 1 97 ? 4.111 9.683 19.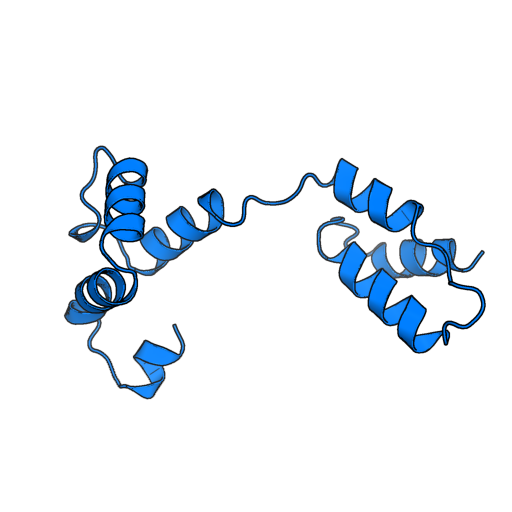501 1.00 94.88 97 GLU A O 1
ATOM 802 N N . GLN A 1 98 ? 3.174 10.877 17.861 1.00 95.25 98 GLN A N 1
ATOM 803 C CA . GLN A 1 98 ? 1.899 11.089 18.554 1.00 95.25 98 GLN A CA 1
ATOM 804 C C . GLN A 1 98 ? 0.900 9.939 18.361 1.00 95.25 98 GLN A C 1
ATOM 806 O O . GLN A 1 98 ? -0.240 10.034 18.819 1.00 95.25 98 GLN A O 1
ATOM 811 N N . LEU A 1 99 ? 1.298 8.851 17.690 1.00 94.81 99 LEU A N 1
ATOM 812 C CA . LEU A 1 99 ? 0.422 7.715 17.399 1.00 94.81 99 LEU A CA 1
ATOM 813 C C . LEU A 1 99 ? -0.252 7.148 18.655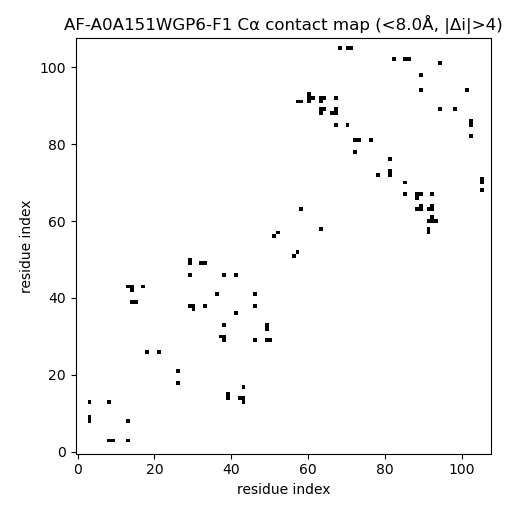 1.00 94.81 99 LEU A C 1
ATOM 815 O O . LEU A 1 99 ? -1.467 6.970 18.664 1.00 94.81 99 LEU A O 1
ATOM 819 N N . GLU A 1 100 ? 0.520 6.888 19.710 1.00 94.62 100 GLU A N 1
ATOM 820 C CA . GLU A 1 100 ? -0.005 6.290 20.944 1.00 94.62 100 GLU A CA 1
ATOM 821 C C . GLU A 1 100 ? -0.995 7.224 21.658 1.00 94.62 100 GLU A C 1
ATOM 823 O O . GLU A 1 100 ? -2.009 6.761 22.180 1.00 94.62 100 GLU A O 1
ATOM 828 N N . ASN A 1 101 ? -0.771 8.543 21.601 1.00 95.12 101 ASN A N 1
ATOM 829 C CA . ASN A 1 101 ? -1.711 9.527 22.145 1.00 95.12 101 ASN A CA 1
ATOM 830 C C . ASN A 1 101 ? -3.036 9.496 21.374 1.00 95.12 101 ASN A C 1
ATOM 832 O O . ASN A 1 101 ? -4.095 9.367 21.976 1.00 95.12 101 ASN A O 1
ATOM 836 N N . HIS A 1 102 ? -2.981 9.512 20.039 1.00 95.00 102 HIS A N 1
ATOM 837 C CA . HIS A 1 102 ? -4.185 9.436 19.212 1.00 95.00 102 HIS A CA 1
ATOM 838 C C . HIS A 1 102 ? -4.951 8.125 19.380 1.00 95.00 102 HIS A C 1
ATOM 840 O O . HIS A 1 102 ? -6.177 8.135 19.331 1.00 95.00 102 HIS A O 1
ATOM 846 N N . ILE A 1 103 ? -4.253 7.001 19.566 1.00 95.00 103 ILE A N 1
ATOM 847 C CA . ILE A 1 103 ? -4.890 5.717 19.872 1.00 95.00 103 ILE A CA 1
ATOM 848 C C . ILE A 1 103 ? -5.583 5.790 21.231 1.00 95.00 103 ILE A C 1
ATOM 850 O O . ILE A 1 103 ? -6.743 5.404 21.322 1.00 95.00 103 ILE A O 1
ATOM 854 N N . ARG A 1 104 ? -4.914 6.312 22.265 1.00 93.44 104 ARG A N 1
ATOM 855 C CA . ARG A 1 104 ? -5.497 6.479 23.602 1.00 93.44 104 ARG A CA 1
ATOM 856 C C . ARG A 1 104 ? -6.759 7.342 23.574 1.00 93.44 104 ARG A C 1
ATOM 858 O O . ARG A 1 104 ? -7.742 6.968 24.204 1.00 93.44 104 ARG A O 1
ATOM 865 N N . ASP A 1 105 ? -6.748 8.433 22.814 1.00 93.38 105 ASP A N 1
ATOM 866 C CA . ASP A 1 105 ? -7.890 9.343 22.675 1.00 93.38 105 ASP A CA 1
ATOM 867 C C . ASP A 1 105 ? -9.117 8.685 22.017 1.00 93.38 105 ASP A C 1
ATOM 869 O O . ASP A 1 105 ? -10.213 9.218 22.120 1.00 93.38 105 ASP A O 1
ATOM 873 N N . GLN A 1 106 ? -8.970 7.542 21.335 1.00 93.94 106 GLN A N 1
ATOM 874 C CA . GLN A 1 106 ? -10.106 6.783 20.785 1.00 93.94 106 GLN A CA 1
ATOM 875 C C . GLN A 1 106 ? -10.797 5.877 21.814 1.00 93.94 106 GLN A C 1
ATOM 877 O O . GLN A 1 106 ? -11.872 5.353 21.531 1.00 93.94 106 GLN A O 1
ATOM 882 N N . PHE A 1 107 ? -10.185 5.662 22.982 1.00 89.12 107 PHE A N 1
ATOM 883 C CA . PHE A 1 107 ? -10.763 4.864 24.069 1.00 89.12 107 PHE A CA 1
ATOM 884 C C . PHE A 1 107 ? -11.546 5.698 25.093 1.00 89.12 107 PHE A C 1
ATOM 886 O O . PHE A 1 107 ? -12.139 5.115 26.000 1.00 89.12 107 PHE A O 1
ATOM 893 N N . VAL A 1 108 ? -11.511 7.031 24.983 1.00 77.69 108 VAL A N 1
ATOM 894 C CA . VAL A 1 108 ? -12.195 7.981 25.879 1.00 77.69 108 VAL A CA 1
ATOM 895 C C . VAL A 1 108 ? -13.423 8.541 25.177 1.00 77.69 108 VAL A C 1
ATOM 897 O O . VAL A 1 108 ? -14.489 8.580 25.827 1.00 77.69 108 VAL A O 1
#

Organism: NCBI:txid64791

Secondary structure (DSSP, 8-state):
-HHHHHTT--HHHHHHHHHHHH-HHHHHHHHHHHTTS-GGGS-HHHHHHHHHHHHSPPPPHHHHHHHHHT-PPPTT--HHHHHHHHHHHHTTS--GGGHHHHHHTT--